Protein AF-A0A840UKW1-F1 (afdb_monomer)

Sequence (97 aa):
MKKIFAFVTAVTLSTSALAGNVSNDMDNAGTDLKDKIALEKIVNDDRLQYLHKEMTNYGFSESGMDARLQMMSKEGEAYHNALDRLEASKKEDISGT

Foldseek 3Di:
DDDDDDDDDDDDDDDDDDPDDDDDPDPPVVVVVVVLVVLVVLLPPPLLVVLVCQLVVPVPDPSNVVSVVVLPDPSNVSNVVSVVVVVVVVVVVVVVD

Secondary structure (DSSP, 8-state):
-----------------------S-TTTHHHHHHHHHHHHHHHT-HHHHHHHHHHHHSTTSHHHHHHHHHHTSHHHHHHHHHHHHHHHHHHHHHH--

Radius of gyration: 21.15 Å; Cα contacts (8 Å, |Δi|>4): 47; chains: 1; bounding box: 40×30×70 Å

Organism: NCBI:txid643747

Mean predicted aligned error: 14.92 Å

Solvent-accessible surface area (backbone atoms only — not comparable to full-atom values): 5991 Å² total; per-residue (Å²): 142,83,89,88,83,85,81,89,81,85,82,83,81,80,86,79,86,83,88,72,86,81,75,92,63,77,80,64,51,61,56,56,51,52,52,49,53,53,35,51,55,52,58,66,32,67,66,62,47,48,30,52,49,38,20,67,76,32,56,86,41,72,67,8,45,51,24,42,58,57,39,71,34,74,68,31,47,50,33,53,53,34,50,54,50,51,54,50,54,53,52,53,65,68,73,75,113

pLDDT: mean 76.8, std 18.65, range [39.28, 97.19]

Structure (mmCIF, N/CA/C/O backbone):
data_AF-A0A840UKW1-F1
#
_entry.id   AF-A0A840UKW1-F1
#
loop_
_atom_site.group_PDB
_atom_site.id
_atom_site.type_symbol
_atom_site.label_atom_id
_atom_site.label_alt_id
_atom_site.label_comp_id
_atom_site.label_asym_id
_atom_site.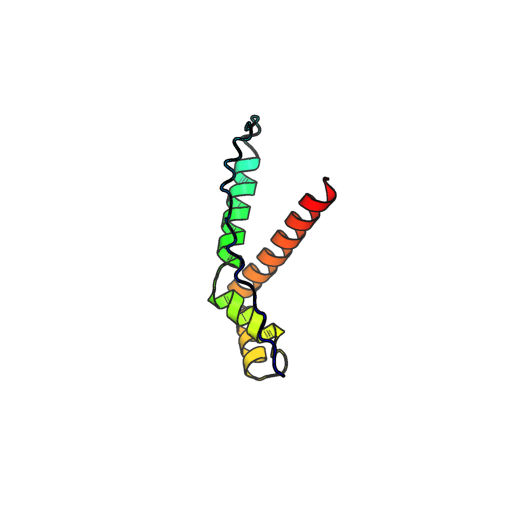label_entity_id
_atom_site.label_seq_id
_atom_site.pdbx_PDB_ins_code
_atom_site.Cartn_x
_atom_site.Cartn_y
_atom_site.Cartn_z
_atom_site.occupancy
_atom_site.B_iso_or_equiv
_atom_site.auth_seq_id
_atom_site.auth_comp_id
_atom_site.auth_asym_id
_atom_site.auth_atom_id
_atom_site.pdbx_PDB_model_num
ATOM 1 N N . MET A 1 1 ? -25.329 12.513 -43.826 1.00 48.09 1 MET A N 1
ATOM 2 C CA . MET A 1 1 ? -26.001 12.648 -42.514 1.00 48.09 1 MET A CA 1
ATOM 3 C C . MET A 1 1 ? -25.018 12.288 -41.411 1.00 48.09 1 MET A C 1
ATOM 5 O O . MET A 1 1 ? -24.515 11.176 -41.432 1.00 48.09 1 MET A O 1
ATOM 9 N N . LYS A 1 2 ? -24.740 13.194 -40.471 1.00 47.88 2 LYS A N 1
ATOM 10 C CA . LYS A 1 2 ? -24.062 12.881 -39.203 1.00 47.88 2 LYS A CA 1
ATOM 11 C C . LYS A 1 2 ? -24.730 13.724 -38.118 1.00 47.88 2 LYS A C 1
ATOM 13 O O . LYS A 1 2 ? -24.631 14.944 -38.151 1.00 47.88 2 LYS A O 1
ATOM 18 N N . LYS A 1 3 ? -25.496 13.077 -37.238 1.00 60.97 3 LYS A N 1
ATOM 19 C CA . LYS A 1 3 ? -26.131 13.720 -36.082 1.00 60.97 3 LYS A CA 1
ATOM 20 C C . LYS A 1 3 ? -25.139 13.656 -34.927 1.00 60.97 3 LYS A C 1
ATOM 22 O O . LYS A 1 3 ? -24.717 12.563 -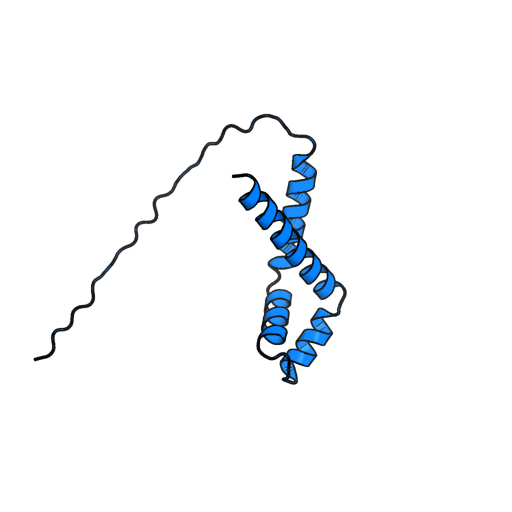34.566 1.00 60.97 3 LYS A O 1
ATOM 27 N N . ILE A 1 4 ? -24.759 14.808 -34.390 1.00 63.00 4 ILE A N 1
ATOM 28 C CA . ILE A 1 4 ? -23.943 14.894 -33.181 1.00 63.00 4 ILE A CA 1
ATOM 29 C C . ILE A 1 4 ? -24.916 15.181 -32.047 1.00 63.00 4 ILE A C 1
ATOM 31 O O . ILE A 1 4 ? -25.510 16.254 -31.994 1.00 63.00 4 ILE A O 1
ATOM 35 N N . PHE A 1 5 ? -25.103 14.202 -31.174 1.00 64.69 5 PHE A N 1
ATOM 36 C CA . PHE A 1 5 ? -25.712 14.410 -29.871 1.00 64.69 5 PHE A CA 1
ATOM 37 C C . PHE A 1 5 ? -24.655 14.072 -28.833 1.00 64.69 5 PHE A C 1
ATOM 39 O O . PHE A 1 5 ? -24.188 12.938 -28.787 1.00 64.69 5 PHE A O 1
ATOM 46 N N . ALA A 1 6 ? -24.296 15.043 -28.001 1.00 57.59 6 ALA A N 1
ATOM 47 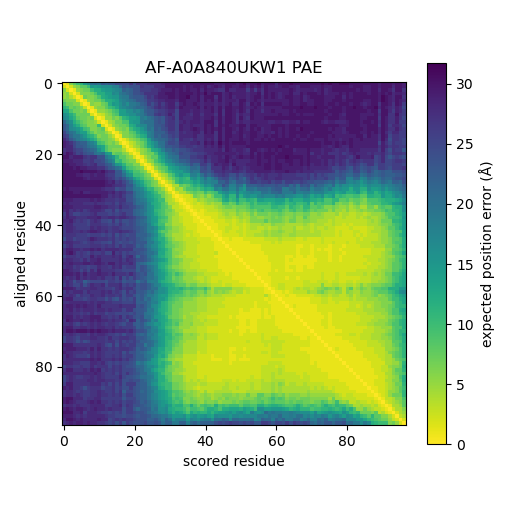C CA . ALA A 1 6 ? -23.762 14.758 -26.682 1.00 57.59 6 ALA A CA 1
ATOM 48 C C . ALA A 1 6 ? -24.204 15.863 -25.721 1.00 57.59 6 ALA A C 1
ATOM 50 O O . ALA A 1 6 ? -24.159 17.052 -26.026 1.00 57.59 6 ALA A O 1
ATOM 51 N N . PHE A 1 7 ? -24.736 15.387 -24.608 1.00 60.97 7 PHE A N 1
ATOM 52 C CA . PHE A 1 7 ? -25.642 16.008 -23.658 1.00 60.97 7 PHE A CA 1
ATOM 53 C C . PHE A 1 7 ? -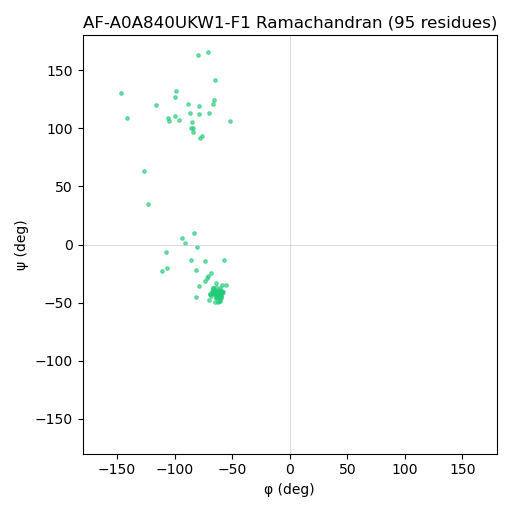24.821 16.524 -22.469 1.00 60.97 7 PHE A C 1
ATOM 55 O O . PHE A 1 7 ? -23.968 15.800 -21.960 1.00 60.97 7 PHE A O 1
ATOM 62 N N . VAL A 1 8 ? -25.037 17.771 -22.046 1.00 61.91 8 VAL A N 1
ATOM 63 C CA . VAL A 1 8 ? -24.348 18.356 -20.884 1.00 61.91 8 VAL A CA 1
ATOM 64 C C . VAL A 1 8 ? -25.135 18.000 -19.628 1.00 61.91 8 VAL A C 1
ATOM 66 O O . VAL A 1 8 ? -26.252 18.476 -19.447 1.0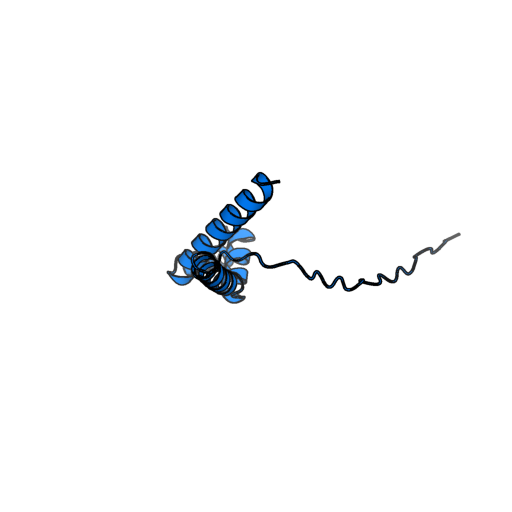0 61.91 8 VAL A O 1
ATOM 69 N N . THR A 1 9 ? -24.557 17.185 -18.749 1.00 63.31 9 THR A N 1
ATOM 70 C CA . THR A 1 9 ? -25.125 16.901 -17.425 1.00 63.31 9 THR A CA 1
ATOM 71 C C . THR A 1 9 ? -24.339 17.643 -16.355 1.00 63.31 9 THR A C 1
ATOM 73 O O . THR A 1 9 ? -23.218 17.260 -16.026 1.00 63.31 9 THR A O 1
ATOM 76 N N . ALA A 1 10 ? -24.931 18.701 -15.802 1.00 64.25 10 ALA A N 1
ATOM 77 C CA . ALA A 1 10 ? -24.458 19.316 -14.569 1.00 64.25 10 ALA A CA 1
ATOM 78 C C . ALA A 1 10 ? -24.936 18.466 -13.383 1.00 64.25 10 ALA A C 1
ATOM 80 O O . ALA A 1 10 ? -26.138 18.280 -13.200 1.00 64.25 10 ALA A O 1
ATOM 81 N N . VAL A 1 11 ? -24.000 17.931 -12.598 1.00 64.88 11 VAL A N 1
ATOM 82 C CA . VAL A 1 11 ? -24.305 17.211 -11.356 1.00 64.88 11 VAL A CA 1
ATOM 83 C C . VAL A 1 11 ? -24.160 18.189 -10.195 1.00 64.88 11 VAL A C 1
ATOM 85 O O . VAL A 1 11 ? -23.053 18.576 -9.829 1.00 64.88 11 VAL A O 1
ATOM 88 N N . THR A 1 12 ? -25.286 18.607 -9.626 1.00 61.00 12 THR A N 1
ATOM 89 C CA . THR A 1 12 ? -25.350 19.338 -8.357 1.00 61.00 12 THR A CA 1
ATOM 90 C C . THR A 1 12 ? -25.201 18.333 -7.217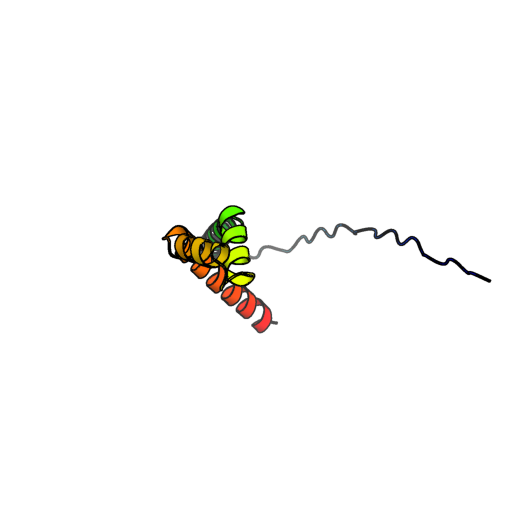 1.00 61.00 12 THR A C 1
ATOM 92 O O . THR A 1 12 ? -26.078 17.498 -7.011 1.00 61.00 12 THR A O 1
ATOM 95 N N . LEU A 1 13 ? -24.097 18.391 -6.471 1.00 59.94 13 LEU A N 1
ATOM 96 C CA . LEU A 1 13 ? -23.930 17.598 -5.252 1.00 59.94 13 LEU A CA 1
ATOM 97 C C . LEU A 1 13 ? -24.568 18.357 -4.083 1.00 59.94 13 LEU A C 1
ATOM 99 O O . LEU A 1 13 ? -24.039 19.366 -3.619 1.00 59.94 13 LEU A O 1
ATOM 103 N N . SER A 1 14 ? -25.737 17.893 -3.641 1.00 53.56 14 SER A N 1
ATOM 104 C CA . SER A 1 14 ? -26.414 18.384 -2.441 1.00 53.56 14 SER A CA 1
ATOM 105 C C . SER A 1 14 ? -25.604 18.050 -1.188 1.00 53.56 14 SER A C 1
ATOM 107 O O . SER A 1 14 ? -25.310 16.889 -0.907 1.00 53.56 14 SER A O 1
ATOM 109 N N . THR A 1 15 ? -25.279 19.075 -0.408 1.00 57.44 15 THR A N 1
ATOM 110 C CA . THR A 1 15 ? -24.746 18.949 0.948 1.00 57.44 15 THR A CA 1
ATOM 111 C C . THR A 1 15 ? -25.809 18.361 1.872 1.00 57.44 15 THR A C 1
ATOM 113 O O . THR A 1 15 ? -26.882 18.933 2.050 1.00 57.44 15 THR A O 1
ATOM 116 N N . SER A 1 16 ? -25.502 17.218 2.483 1.00 59.72 16 SER A N 1
ATOM 117 C CA . SER A 1 16 ? -26.300 16.642 3.567 1.00 59.72 16 SER A CA 1
ATOM 118 C C . SER A 1 16 ? -25.546 16.859 4.875 1.00 59.72 16 SER A C 1
ATOM 120 O O . SER A 1 16 ? -24.509 16.239 5.098 1.00 59.72 16 SER A O 1
ATOM 122 N N . ALA A 1 17 ? -26.037 17.756 5.730 1.00 60.12 17 ALA A N 1
ATOM 123 C CA . ALA A 1 17 ? -25.589 17.846 7.116 1.00 60.12 17 ALA A CA 1
ATOM 124 C C . ALA A 1 17 ? -26.414 16.851 7.940 1.00 60.12 17 ALA A C 1
ATOM 126 O O . ALA A 1 17 ? -27.568 17.117 8.273 1.00 60.12 17 ALA A O 1
ATOM 127 N N . LEU A 1 18 ? -25.836 15.685 8.227 1.00 52.75 18 LEU A N 1
ATOM 128 C CA . LEU A 1 18 ? -26.427 14.716 9.142 1.00 52.75 18 LEU A CA 1
ATOM 129 C C . LEU A 1 18 ? -26.038 15.092 10.578 1.00 52.75 18 LEU A C 1
ATOM 131 O O . LEU A 1 18 ? -24.930 14.811 11.026 1.00 52.75 18 LEU A O 1
ATOM 135 N N . ALA A 1 19 ? -26.959 15.738 11.292 1.00 57.38 19 ALA A N 1
ATOM 136 C CA . ALA A 1 19 ? -26.910 15.854 12.744 1.00 57.38 19 ALA A CA 1
ATOM 137 C C . ALA A 1 19 ? -27.538 14.588 13.347 1.00 57.38 19 ALA A C 1
ATOM 139 O O . ALA A 1 19 ? -28.759 14.458 13.416 1.00 57.38 19 ALA A O 1
ATOM 140 N N . GLY A 1 20 ? -26.689 13.631 13.721 1.00 39.28 20 GLY A N 1
ATOM 141 C CA . GLY A 1 20 ? -27.068 12.422 14.447 1.00 39.28 20 GLY A CA 1
ATOM 142 C C . GLY A 1 20 ? -26.761 12.570 15.935 1.00 39.28 20 GLY A C 1
ATOM 143 O O . GLY A 1 20 ? -25.647 12.911 16.318 1.00 39.28 20 GLY A O 1
ATOM 144 N N . ASN A 1 21 ? -27.774 12.324 16.759 1.00 50.19 21 ASN A N 1
ATOM 145 C CA . ASN A 1 21 ? -27.728 12.234 18.214 1.00 50.19 21 ASN A CA 1
ATOM 146 C C . ASN A 1 21 ? -26.634 11.249 18.678 1.00 50.19 21 ASN A C 1
ATOM 148 O O . ASN A 1 21 ? -26.813 10.037 18.564 1.00 50.19 21 ASN A O 1
ATOM 152 N N . VAL A 1 22 ? -25.520 11.756 19.211 1.00 50.66 22 VAL A N 1
ATOM 153 C CA . VAL A 1 22 ? -24.508 10.929 19.883 1.00 50.66 22 VAL A CA 1
ATOM 154 C C . VAL A 1 22 ? -25.024 10.538 21.265 1.00 50.66 22 VAL A C 1
ATOM 156 O O . VAL A 1 22 ? -24.904 11.283 22.235 1.00 50.66 22 VAL A O 1
ATOM 159 N N . SER A 1 23 ? -25.650 9.361 21.326 1.00 44.91 23 SER A N 1
ATOM 160 C CA . SER A 1 23 ? -25.863 8.651 22.583 1.00 44.91 23 SER A CA 1
ATOM 161 C C . SER A 1 23 ? -24.519 8.233 23.175 1.00 44.91 23 SER A C 1
ATOM 163 O O . SER A 1 23 ? -23.564 7.891 22.481 1.00 44.91 23 SER A O 1
ATOM 165 N N . ASN A 1 24 ? -24.481 8.342 24.491 1.00 53.81 24 ASN A N 1
ATOM 166 C CA . ASN A 1 24 ? -23.325 8.314 25.359 1.00 53.81 24 ASN A CA 1
ATOM 167 C C . ASN A 1 24 ? -22.802 6.880 25.584 1.00 53.81 24 ASN A C 1
ATOM 169 O O . ASN A 1 24 ? -23.215 6.232 26.540 1.00 53.81 24 ASN A O 1
ATOM 173 N N . ASP A 1 25 ? -21.855 6.444 24.750 1.00 46.19 25 ASP A N 1
ATOM 174 C CA . ASP A 1 25 ? -20.983 5.268 24.950 1.00 46.19 25 ASP A CA 1
ATOM 175 C C . ASP A 1 25 ? -19.509 5.702 24.790 1.00 46.19 25 ASP A C 1
ATOM 177 O O . ASP A 1 25 ? -18.808 5.350 23.840 1.00 46.19 25 ASP A O 1
ATOM 181 N N . MET A 1 26 ? -19.046 6.587 25.680 1.00 50.03 26 MET A N 1
ATOM 182 C CA . MET A 1 26 ? -17.841 7.402 25.449 1.00 50.03 26 MET A CA 1
ATOM 183 C C . MET A 1 26 ? -16.524 6.819 25.991 1.00 50.03 26 MET A C 1
ATOM 185 O O . MET A 1 26 ? -15.494 7.475 25.868 1.00 50.03 26 MET A O 1
ATOM 189 N N . ASP A 1 27 ? -16.509 5.590 26.517 1.00 45.28 27 ASP A N 1
ATOM 190 C CA .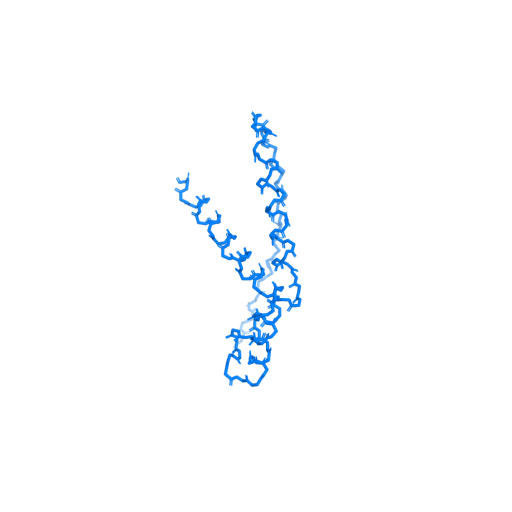 ASP A 1 27 ? -15.284 5.029 27.117 1.00 45.28 27 ASP A CA 1
ATOM 191 C C . ASP A 1 27 ? -14.594 3.938 26.275 1.00 45.28 27 ASP A C 1
ATOM 193 O O . ASP A 1 27 ? -13.390 3.745 26.419 1.00 45.28 27 ASP A O 1
ATOM 197 N N . ASN A 1 28 ? -15.290 3.284 25.330 1.00 47.31 28 ASN A N 1
ATOM 198 C CA . ASN A 1 28 ? -14.693 2.257 24.448 1.00 47.31 28 ASN A CA 1
ATOM 199 C C . ASN A 1 28 ? -14.578 2.696 22.970 1.00 47.31 28 ASN A C 1
ATOM 201 O O . ASN A 1 28 ? -13.721 2.222 22.228 1.00 47.31 28 ASN A O 1
ATOM 205 N N . ALA A 1 29 ? -15.385 3.672 22.537 1.00 49.03 29 ALA A N 1
ATOM 206 C CA . ALA A 1 29 ? -15.284 4.251 21.194 1.00 49.03 29 ALA A CA 1
ATOM 207 C C . ALA A 1 29 ? -13.990 5.067 20.992 1.00 49.03 29 ALA A C 1
ATOM 209 O O . ALA A 1 29 ? -13.515 5.228 19.870 1.00 49.03 29 ALA A O 1
ATOM 210 N N . GLY A 1 30 ? -13.395 5.580 22.076 1.00 50.91 30 GLY A N 1
ATOM 211 C CA . GLY A 1 30 ? -12.186 6.405 22.018 1.00 50.91 30 GLY A CA 1
ATOM 212 C C . GLY A 1 30 ? -10.913 5.634 21.652 1.00 50.91 30 GLY A C 1
ATOM 213 O O . GLY A 1 30 ? -9.997 6.230 21.085 1.00 50.91 30 GLY A O 1
ATOM 214 N N . THR A 1 31 ? -10.840 4.336 21.956 1.00 55.25 31 THR A N 1
ATOM 215 C CA . THR A 1 31 ? -9.747 3.442 21.536 1.00 55.25 31 THR A CA 1
ATOM 216 C C . THR A 1 31 ? -9.954 2.957 20.106 1.00 55.25 31 THR A C 1
ATOM 218 O O . THR A 1 31 ? -9.036 3.080 19.301 1.00 55.25 31 THR A O 1
ATOM 221 N N . ASP A 1 32 ? -11.174 2.540 19.753 1.00 60.09 32 ASP A N 1
ATOM 222 C CA . ASP A 1 32 ? -11.513 2.077 18.398 1.00 60.09 32 ASP A CA 1
ATOM 223 C C . ASP A 1 32 ? -11.334 3.185 17.344 1.00 60.09 32 ASP A C 1
ATOM 225 O O . ASP A 1 32 ? -10.759 2.965 16.280 1.00 60.09 32 ASP A O 1
ATOM 229 N N . LEU A 1 33 ? -11.732 4.422 17.667 1.00 62.34 33 LEU A N 1
ATOM 230 C CA . LEU A 1 33 ? -11.563 5.569 16.774 1.00 62.34 33 LEU A CA 1
ATOM 231 C C . LEU A 1 33 ? -10.087 5.948 16.586 1.00 62.34 33 LEU A C 1
ATOM 233 O O . LEU A 1 33 ? -9.671 6.277 15.478 1.00 62.34 33 LEU A O 1
ATOM 237 N N . LYS A 1 34 ? -9.279 5.907 17.653 1.00 69.12 34 LYS A N 1
ATOM 238 C CA . LYS A 1 34 ? -7.836 6.191 17.565 1.00 69.12 34 LYS A CA 1
ATOM 239 C C . LYS A 1 34 ? -7.108 5.128 16.751 1.00 69.12 34 LYS A C 1
ATOM 241 O O . LYS A 1 34 ? -6.250 5.480 15.942 1.00 69.12 34 LYS A O 1
ATOM 246 N N . ASP A 1 35 ? -7.485 3.867 16.928 1.00 74.38 35 ASP A N 1
ATOM 247 C CA . ASP A 1 35 ? -6.937 2.752 16.166 1.00 74.38 35 ASP A CA 1
ATOM 248 C C . ASP A 1 35 ? -7.341 2.846 14.689 1.00 74.38 35 ASP A C 1
ATOM 250 O O . ASP A 1 35 ? -6.482 2.699 13.820 1.00 74.38 35 ASP A O 1
ATOM 254 N N . LYS A 1 36 ? -8.596 3.207 14.384 1.00 75.62 36 LYS A N 1
ATOM 255 C CA . LYS A 1 36 ? -9.061 3.488 13.013 1.00 75.62 36 LYS A CA 1
ATOM 256 C C . LYS A 1 36 ? -8.297 4.636 12.356 1.00 75.62 36 LYS A C 1
ATOM 258 O O . LYS A 1 36 ? -7.830 4.479 11.234 1.00 75.62 36 LYS A O 1
ATOM 263 N N . ILE A 1 37 ? -8.086 5.751 13.058 1.00 78.50 37 ILE A N 1
ATOM 264 C CA . ILE A 1 37 ? -7.303 6.887 12.537 1.00 78.50 37 ILE A CA 1
ATOM 265 C C . ILE A 1 37 ? -5.846 6.476 12.270 1.00 78.50 37 ILE A C 1
ATOM 267 O O . ILE A 1 37 ? -5.256 6.877 11.264 1.00 78.50 37 ILE A O 1
ATOM 271 N N . ALA A 1 38 ? -5.245 5.676 13.155 1.00 80.75 38 ALA A N 1
ATOM 272 C CA . ALA A 1 38 ? -3.888 5.173 12.963 1.00 80.75 38 ALA A CA 1
ATOM 273 C C . ALA A 1 38 ? -3.793 4.214 11.761 1.00 80.75 38 ALA A C 1
ATOM 275 O O . ALA A 1 38 ? -2.855 4.324 10.972 1.00 80.75 38 ALA A O 1
ATOM 276 N N . LEU A 1 39 ? -4.778 3.326 11.591 1.00 84.00 39 LEU A N 1
ATOM 277 C CA . LEU A 1 39 ? -4.901 2.418 10.446 1.00 84.00 39 LEU A CA 1
ATOM 278 C C . LEU A 1 39 ? -5.065 3.187 9.130 1.00 84.00 39 LEU A C 1
ATOM 280 O O . LEU A 1 39 ? -4.315 2.949 8.186 1.00 84.00 39 LEU A O 1
ATOM 284 N N . GLU A 1 40 ? -5.984 4.154 9.078 1.00 84.19 40 GLU A N 1
ATOM 285 C CA . GLU A 1 40 ? -6.198 4.996 7.897 1.00 84.19 40 GLU A CA 1
ATOM 286 C C . GLU A 1 40 ? -4.947 5.785 7.524 1.00 84.19 40 GLU A C 1
ATOM 288 O O . GLU A 1 40 ? -4.647 5.940 6.344 1.00 84.19 40 GLU A O 1
ATOM 293 N N . LYS A 1 41 ? -4.184 6.267 8.509 1.00 88.88 41 LYS A N 1
ATOM 294 C CA . LYS A 1 41 ? -2.928 6.969 8.241 1.00 88.88 41 LYS A CA 1
ATOM 295 C C . LYS A 1 41 ? -1.889 6.061 7.580 1.00 88.88 41 LYS A C 1
ATOM 297 O O . LYS A 1 41 ? -1.172 6.523 6.701 1.00 88.88 41 LYS A O 1
ATOM 302 N N . ILE A 1 42 ? -1.799 4.801 8.007 1.00 87.25 42 ILE A N 1
ATOM 303 C CA . ILE A 1 42 ? -0.877 3.818 7.419 1.00 87.25 42 ILE A CA 1
ATOM 304 C C . ILE A 1 42 ? -1.323 3.468 5.996 1.00 87.25 42 ILE A C 1
ATOM 306 O O . ILE A 1 42 ? -0.503 3.439 5.084 1.00 87.25 42 ILE A O 1
ATOM 310 N N . VAL A 1 43 ? -2.621 3.236 5.791 1.00 90.44 43 VAL A N 1
ATOM 311 C CA . VAL A 1 43 ? -3.167 2.834 4.486 1.00 90.44 43 VAL A CA 1
ATOM 312 C C . VAL A 1 43 ? -3.167 3.980 3.470 1.00 90.44 43 VAL A C 1
ATOM 314 O O . VAL A 1 43 ? -3.006 3.737 2.279 1.00 90.44 43 VAL A O 1
ATOM 317 N N . ASN A 1 44 ? -3.269 5.230 3.922 1.00 92.00 44 ASN A N 1
ATOM 318 C CA . ASN A 1 44 ? -3.162 6.411 3.061 1.00 92.00 44 ASN A CA 1
ATOM 319 C C . ASN A 1 44 ? -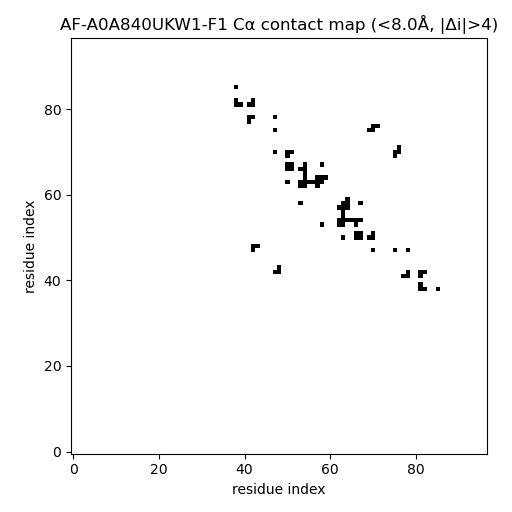1.713 6.843 2.772 1.00 92.00 44 ASN A C 1
ATOM 321 O O . ASN A 1 44 ? -1.502 7.916 2.212 1.00 92.00 44 ASN A O 1
ATOM 325 N N . ASP A 1 45 ? -0.702 6.044 3.118 1.00 94.31 45 ASP A N 1
ATOM 326 C CA . ASP A 1 45 ? 0.672 6.330 2.707 1.00 94.31 45 ASP A CA 1
ATOM 327 C C . ASP A 1 45 ? 0.831 6.111 1.190 1.00 94.31 45 ASP A C 1
ATOM 329 O O . ASP A 1 45 ? 0.722 4.991 0.685 1.00 94.31 45 ASP A O 1
ATOM 333 N N . ASP A 1 46 ? 1.070 7.195 0.447 1.00 94.69 46 ASP A N 1
ATOM 334 C CA . ASP A 1 46 ? 1.167 7.177 -1.020 1.00 94.69 46 ASP A CA 1
ATOM 335 C C . ASP A 1 46 ? 2.270 6.242 -1.531 1.00 94.69 46 ASP A C 1
ATOM 337 O O . ASP A 1 46 ? 2.121 5.602 -2.578 1.00 94.69 46 ASP A O 1
ATOM 341 N N . ARG A 1 47 ? 3.386 6.137 -0.799 1.00 96.25 47 ARG A N 1
ATOM 342 C CA . ARG A 1 47 ? 4.504 5.279 -1.192 1.00 96.25 47 ARG A CA 1
ATOM 343 C C . ARG A 1 47 ? 4.117 3.815 -1.037 1.00 96.25 47 ARG A C 1
ATOM 345 O O . ARG A 1 47 ? 4.358 3.034 -1.956 1.00 96.25 47 ARG A O 1
ATOM 352 N N . LEU A 1 48 ? 3.528 3.435 0.095 1.00 95.88 48 LEU A N 1
ATOM 353 C CA . LEU A 1 48 ? 3.119 2.047 0.336 1.00 95.88 48 LEU A CA 1
ATOM 354 C C . LEU A 1 48 ? 1.982 1.626 -0.604 1.00 95.88 48 LEU A C 1
ATOM 356 O O . LEU A 1 48 ? 2.020 0.521 -1.146 1.00 95.88 48 LEU A O 1
ATOM 360 N N . GLN A 1 49 ? 1.042 2.526 -0.903 1.00 96.12 49 GLN A N 1
ATOM 361 C CA . GLN A 1 49 ? 0.015 2.300 -1.925 1.00 96.12 49 GLN A CA 1
ATOM 362 C C . GLN A 1 49 ? 0.621 2.073 -3.313 1.00 96.12 49 GLN A C 1
ATOM 364 O O . GLN A 1 49 ? 0.226 1.145 -4.025 1.00 96.12 49 GLN A O 1
ATOM 369 N N . TYR A 1 50 ? 1.595 2.901 -3.704 1.00 96.19 50 TYR A N 1
ATOM 370 C CA . TYR A 1 50 ? 2.292 2.748 -4.976 1.00 96.19 50 TYR A CA 1
ATOM 371 C C . TYR A 1 50 ? 3.023 1.405 -5.056 1.00 96.19 50 TYR A C 1
ATOM 373 O O . TYR A 1 50 ? 2.844 0.673 -6.027 1.00 96.19 50 TYR A O 1
ATOM 381 N N . LEU A 1 51 ? 3.791 1.045 -4.024 1.00 96.81 51 LEU A N 1
ATOM 382 C CA . LEU A 1 51 ? 4.523 -0.223 -3.972 1.00 96.81 51 LEU A CA 1
ATOM 383 C C . LEU A 1 51 ? 3.577 -1.428 -4.009 1.00 96.81 51 LEU A C 1
ATOM 385 O O . LEU A 1 51 ? 3.809 -2.376 -4.758 1.00 96.81 51 LEU A O 1
ATOM 389 N N . HIS A 1 52 ? 2.475 -1.377 -3.260 1.00 96.12 52 HIS A N 1
ATOM 390 C CA . HIS A 1 52 ? 1.454 -2.417 -3.295 1.00 96.12 52 HIS A CA 1
ATOM 391 C C . HIS A 1 52 ? 0.854 -2.571 -4.700 1.00 96.12 52 HIS A C 1
ATOM 393 O O . HIS A 1 52 ? 0.713 -3.685 -5.205 1.00 96.12 52 HIS A O 1
ATOM 399 N N . LYS A 1 53 ? 0.537 -1.454 -5.363 1.00 96.12 53 LYS A N 1
ATOM 400 C CA . LYS A 1 53 ? 0.015 -1.445 -6.733 1.00 96.12 53 LYS A CA 1
ATOM 401 C C . LYS A 1 53 ? 1.029 -1.989 -7.738 1.00 96.12 53 LYS A C 1
ATOM 403 O O . LYS A 1 53 ? 0.641 -2.743 -8.626 1.00 96.12 53 LYS A O 1
ATOM 408 N N . GLU A 1 54 ? 2.299 -1.624 -7.604 1.00 97.00 54 GLU A N 1
ATOM 409 C CA . GLU A 1 54 ? 3.380 -2.081 -8.480 1.00 97.00 54 GLU A CA 1
ATOM 410 C C . GLU A 1 54 ? 3.584 -3.595 -8.352 1.00 97.00 54 GLU A C 1
ATOM 412 O O . GLU A 1 54 ? 3.609 -4.307 -9.355 1.00 97.00 54 GLU A O 1
ATOM 417 N N . MET A 1 55 ? 3.615 -4.106 -7.118 1.00 95.19 55 MET A N 1
ATOM 418 C CA . MET A 1 55 ? 3.652 -5.541 -6.836 1.00 95.19 55 MET A CA 1
ATOM 419 C C . MET A 1 55 ? 2.427 -6.274 -7.407 1.00 95.19 55 MET A C 1
ATOM 421 O O . MET A 1 55 ? 2.579 -7.342 -7.995 1.00 95.19 55 MET A O 1
ATOM 425 N N . THR A 1 56 ? 1.217 -5.729 -7.251 1.00 94.56 56 THR A N 1
ATOM 426 C CA . THR A 1 56 ? -0.014 -6.371 -7.743 1.00 94.56 56 THR A CA 1
ATOM 427 C C . THR A 1 56 ? -0.093 -6.370 -9.269 1.00 94.56 56 THR A C 1
ATOM 429 O O . THR A 1 56 ? -0.444 -7.384 -9.871 1.00 94.56 56 THR A O 1
ATOM 432 N N . ASN A 1 57 ? 0.258 -5.257 -9.915 1.00 95.62 57 ASN A N 1
ATOM 433 C CA . ASN A 1 57 ? 0.147 -5.118 -11.367 1.00 95.62 57 ASN A CA 1
ATOM 434 C C . ASN A 1 57 ? 1.293 -5.798 -12.117 1.00 95.62 57 ASN A C 1
ATOM 436 O O . ASN A 1 57 ? 1.080 -6.347 -13.197 1.00 95.62 57 ASN A O 1
ATOM 440 N N . TYR A 1 58 ? 2.501 -5.758 -11.557 1.00 95.44 58 TYR A N 1
ATOM 441 C CA . TYR A 1 58 ? 3.713 -6.225 -12.217 1.00 95.44 58 TYR A CA 1
ATOM 442 C C . TYR A 1 58 ? 4.444 -7.294 -11.403 1.00 95.44 58 TYR A C 1
ATOM 444 O O . TYR A 1 58 ? 5.662 -7.382 -11.450 1.00 95.44 58 TYR A O 1
ATOM 452 N N . GLY A 1 59 ? 3.728 -8.159 -10.683 1.00 89.44 59 GLY A N 1
ATOM 453 C CA . GLY A 1 59 ? 4.325 -9.116 -9.738 1.00 89.44 59 GLY A CA 1
ATOM 454 C C . GLY A 1 59 ? 5.370 -10.098 -10.297 1.00 89.44 59 GLY A C 1
ATOM 455 O O . GLY A 1 59 ? 6.077 -10.729 -9.514 1.00 89.44 59 GLY A O 1
ATOM 456 N N . PHE A 1 60 ? 5.491 -10.222 -11.624 1.00 92.31 60 PHE A N 1
ATOM 457 C CA . PHE A 1 60 ? 6.530 -11.014 -12.298 1.00 92.31 60 PHE A CA 1
ATOM 458 C C . PHE A 1 60 ? 7.615 -10.171 -12.987 1.00 92.31 60 PHE A C 1
ATOM 460 O O . PHE A 1 60 ? 8.573 -10.740 -13.509 1.00 92.31 60 PHE A O 1
ATOM 467 N N . SER A 1 61 ? 7.472 -8.844 -13.030 1.00 96.56 61 SER A N 1
ATOM 468 C CA . SER A 1 61 ? 8.523 -7.952 -13.514 1.00 96.56 61 SER A CA 1
ATOM 469 C C . SER A 1 61 ? 9.578 -7.738 -12.430 1.00 96.56 61 SER A C 1
ATOM 471 O O . SER A 1 61 ? 9.341 -7.952 -11.240 1.00 96.56 61 SER A O 1
ATOM 473 N N . GLU A 1 62 ? 10.737 -7.239 -12.846 1.00 96.06 62 GLU A N 1
ATOM 474 C CA . GLU A 1 62 ? 11.771 -6.775 -11.923 1.00 96.06 62 GLU A CA 1
ATOM 475 C C . GLU A 1 62 ? 11.247 -5.669 -10.990 1.00 96.06 62 GLU A C 1
ATOM 477 O O . GLU A 1 62 ? 11.487 -5.723 -9.786 1.00 96.06 62 GLU A O 1
ATOM 482 N N . SER A 1 63 ? 10.447 -4.727 -11.508 1.00 93.69 63 SER A N 1
ATOM 483 C CA . SER A 1 63 ? 9.874 -3.637 -10.706 1.00 93.69 63 SER A CA 1
ATOM 484 C C . SER A 1 63 ? 8.872 -4.125 -9.658 1.00 93.69 63 SER A C 1
ATOM 486 O O . SER A 1 63 ? 8.901 -3.656 -8.523 1.00 93.69 63 SER A O 1
ATOM 488 N N . GLY A 1 64 ? 8.019 -5.101 -9.983 1.00 96.81 64 GLY A N 1
ATOM 489 C CA . GLY A 1 64 ? 7.087 -5.673 -9.013 1.00 96.81 64 GLY A CA 1
ATOM 490 C C . GLY A 1 64 ? 7.773 -6.582 -7.995 1.00 96.81 64 GLY A C 1
ATOM 491 O O . GLY A 1 64 ? 7.345 -6.626 -6.842 1.00 96.81 64 GLY A O 1
ATOM 492 N N . MET A 1 65 ? 8.861 -7.266 -8.374 1.00 96.62 65 MET A N 1
ATOM 493 C CA . MET A 1 65 ? 9.700 -8.005 -7.423 1.00 96.62 65 MET A CA 1
ATOM 494 C C . MET A 1 65 ? 10.428 -7.069 -6.454 1.00 96.62 65 MET A C 1
ATOM 496 O O . MET A 1 65 ? 10.458 -7.353 -5.257 1.00 96.62 65 MET A O 1
ATOM 500 N N . ASP A 1 66 ? 10.958 -5.942 -6.934 1.00 96.62 66 ASP A N 1
ATOM 501 C CA . ASP A 1 66 ? 11.563 -4.926 -6.068 1.00 96.62 66 ASP A CA 1
ATOM 502 C C . ASP A 1 66 ? 10.523 -4.298 -5.130 1.00 96.62 66 ASP A C 1
ATOM 504 O O . ASP A 1 66 ? 10.727 -4.228 -3.916 1.00 96.62 66 ASP A O 1
ATOM 508 N N . ALA A 1 67 ? 9.347 -3.950 -5.658 1.00 97.19 67 ALA A N 1
ATOM 509 C CA . ALA A 1 67 ? 8.249 -3.455 -4.841 1.00 97.19 67 ALA A CA 1
ATOM 510 C C . ALA A 1 67 ? 7.839 -4.470 -3.764 1.00 97.19 67 ALA A C 1
ATOM 512 O O . ALA A 1 67 ? 7.634 -4.100 -2.609 1.00 97.19 67 ALA A O 1
ATOM 513 N N . ARG A 1 68 ? 7.805 -5.765 -4.101 1.00 95.62 68 ARG A N 1
ATOM 514 C CA . ARG A 1 68 ? 7.554 -6.843 -3.139 1.00 95.62 68 ARG A CA 1
ATOM 515 C C . ARG A 1 68 ? 8.616 -6.898 -2.045 1.00 95.62 68 ARG A C 1
ATOM 517 O O . ARG A 1 68 ? 8.252 -7.006 -0.880 1.00 95.62 68 ARG A O 1
ATOM 524 N N . LEU A 1 69 ? 9.901 -6.794 -2.388 1.00 96.12 69 LEU A N 1
ATOM 525 C CA . LEU A 1 69 ? 10.984 -6.746 -1.399 1.00 96.12 69 LEU A CA 1
ATOM 526 C C . LEU A 1 69 ? 10.811 -5.566 -0.436 1.00 96.12 69 LEU A C 1
ATOM 528 O O . LEU A 1 69 ? 10.965 -5.731 0.773 1.00 96.12 69 LEU A O 1
ATOM 532 N N . GLN A 1 70 ? 10.423 -4.396 -0.946 1.00 96.06 70 GLN A N 1
ATOM 533 C CA . GLN A 1 70 ? 10.135 -3.231 -0.107 1.00 96.06 70 GLN A CA 1
ATOM 534 C C . GLN A 1 70 ? 8.889 -3.442 0.774 1.00 96.06 70 GLN A C 1
ATOM 536 O O . GLN A 1 70 ? 8.889 -3.042 1.940 1.00 96.06 70 GLN A O 1
ATOM 541 N N . MET A 1 71 ? 7.857 -4.119 0.263 1.00 95.69 71 MET A N 1
ATOM 542 C CA . MET A 1 71 ? 6.637 -4.452 1.013 1.00 95.69 71 MET A CA 1
ATOM 543 C C . MET A 1 71 ? 6.829 -5.572 2.051 1.00 95.69 71 MET A C 1
ATOM 545 O O . MET A 1 71 ? 5.998 -5.716 2.941 1.00 95.69 71 MET A O 1
ATOM 549 N N . MET A 1 72 ? 7.932 -6.326 1.999 1.00 94.88 72 MET A N 1
ATOM 550 C CA . MET A 1 72 ? 8.330 -7.274 3.056 1.00 94.88 72 MET A CA 1
ATOM 551 C C . MET A 1 72 ? 9.024 -6.592 4.249 1.00 94.88 72 MET A C 1
ATOM 553 O O . MET A 1 72 ? 9.399 -7.253 5.215 1.00 94.88 72 MET A O 1
ATOM 557 N N . SER A 1 73 ? 9.235 -5.275 4.194 1.00 95.75 73 SER A N 1
ATOM 558 C CA . SER A 1 73 ? 9.719 -4.506 5.342 1.00 95.75 73 SER A CA 1
ATOM 559 C C . SER A 1 73 ? 8.648 -4.385 6.432 1.00 95.75 73 SER A C 1
ATOM 561 O O . SER A 1 73 ? 7.462 -4.578 6.179 1.00 95.75 73 SER A O 1
ATOM 563 N N . LYS A 1 74 ? 9.047 -3.973 7.643 1.00 94.69 74 LYS A N 1
ATOM 564 C CA . LYS A 1 74 ? 8.109 -3.743 8.759 1.00 94.69 74 LYS A CA 1
ATOM 565 C C . LYS A 1 74 ? 6.986 -2.759 8.412 1.00 94.69 74 LYS A C 1
ATOM 567 O O . LYS A 1 74 ? 5.872 -2.912 8.897 1.00 94.69 74 LYS A O 1
ATOM 572 N N . GLU A 1 75 ? 7.282 -1.745 7.600 1.00 92.50 75 GLU A N 1
ATOM 573 C CA . GLU A 1 75 ? 6.290 -0.761 7.149 1.00 92.50 75 GLU A CA 1
ATOM 574 C C . GLU A 1 75 ? 5.285 -1.394 6.183 1.00 92.50 75 GLU A C 1
ATOM 576 O O . GLU A 1 75 ? 4.081 -1.190 6.324 1.00 92.50 75 GLU A O 1
ATOM 581 N N . GLY A 1 76 ? 5.766 -2.215 5.246 1.00 95.19 76 GLY A N 1
ATOM 582 C CA . GLY A 1 76 ? 4.907 -2.950 4.321 1.00 95.19 76 GLY A CA 1
A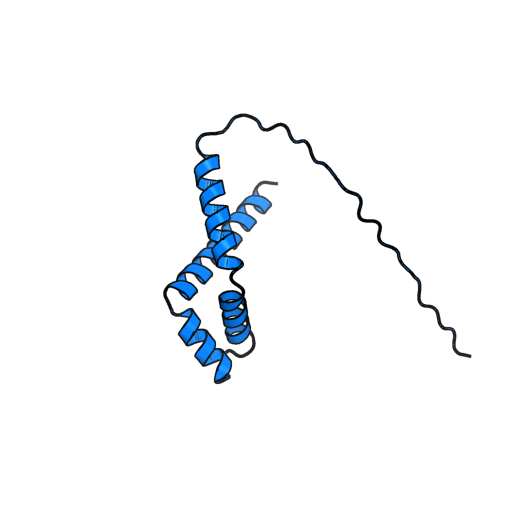TOM 583 C C . GLY A 1 76 ? 4.054 -4.017 5.015 1.00 95.19 76 GLY A C 1
ATOM 584 O O . GLY A 1 76 ? 2.864 -4.127 4.728 1.00 95.19 76 GLY A O 1
ATOM 585 N N . GLU A 1 77 ? 4.608 -4.739 5.995 1.00 94.44 77 GLU A N 1
ATOM 586 C CA . GLU A 1 77 ? 3.841 -5.662 6.844 1.00 94.44 77 GLU A CA 1
ATOM 587 C C . GLU A 1 77 ? 2.749 -4.932 7.635 1.00 94.44 77 GLU A C 1
ATOM 589 O O . GLU A 1 77 ? 1.603 -5.385 7.672 1.00 94.44 77 GLU A O 1
ATOM 594 N N . ALA A 1 78 ? 3.077 -3.784 8.241 1.00 93.81 78 ALA A N 1
ATOM 595 C CA . ALA A 1 78 ? 2.104 -2.965 8.959 1.00 93.81 78 ALA A CA 1
ATOM 596 C C . ALA A 1 78 ? 0.985 -2.473 8.031 1.00 93.81 78 ALA A C 1
ATOM 598 O O . ALA A 1 78 ? -0.180 -2.483 8.421 1.00 93.81 78 ALA A O 1
ATOM 599 N N . TYR A 1 79 ? 1.325 -2.100 6.797 1.00 94.62 79 TYR A N 1
ATOM 600 C CA . TYR A 1 79 ? 0.359 -1.715 5.774 1.00 94.62 79 TYR A CA 1
ATOM 601 C C . TYR A 1 79 ? -0.577 -2.863 5.381 1.00 94.62 79 TYR A C 1
ATOM 603 O O . TYR A 1 79 ? -1.790 -2.671 5.334 1.00 94.62 79 TYR A O 1
ATOM 611 N N . HIS A 1 80 ? -0.048 -4.069 5.160 1.00 94.44 80 HIS A N 1
ATOM 612 C CA . HIS A 1 80 ? -0.871 -5.243 4.860 1.00 94.44 80 HIS A CA 1
ATOM 613 C C . HIS A 1 80 ? -1.809 -5.606 6.016 1.00 94.44 80 HIS A C 1
ATOM 615 O O . HIS A 1 80 ? -3.000 -5.805 5.797 1.00 94.44 80 HIS A O 1
ATOM 621 N N . ASN A 1 81 ? -1.305 -5.598 7.252 1.00 92.50 81 ASN A N 1
ATOM 622 C CA . ASN A 1 81 ? -2.132 -5.818 8.438 1.00 92.50 81 ASN A CA 1
ATOM 623 C C . ASN A 1 81 ? -3.232 -4.750 8.563 1.00 92.50 81 ASN A C 1
ATOM 625 O O . ASN A 1 81 ? -4.378 -5.058 8.892 1.00 92.50 81 ASN A O 1
ATOM 629 N N . ALA A 1 82 ? -2.895 -3.493 8.261 1.00 91.69 82 ALA A N 1
ATOM 630 C CA . ALA A 1 82 ? -3.853 -2.403 8.300 1.00 91.69 82 ALA A CA 1
ATOM 631 C C . ALA A 1 82 ? -4.968 -2.567 7.257 1.00 91.69 82 ALA A C 1
ATOM 633 O O . ALA A 1 82 ? -6.136 -2.360 7.586 1.00 91.69 82 ALA A O 1
ATOM 634 N N . LEU A 1 83 ? -4.629 -2.999 6.038 1.00 90.56 83 LEU A N 1
ATOM 635 C CA . LEU A 1 83 ? -5.613 -3.342 5.011 1.00 90.56 83 LEU A CA 1
ATOM 636 C C . LEU A 1 83 ? -6.535 -4.483 5.456 1.00 90.56 83 LEU A C 1
ATOM 638 O O . LEU A 1 83 ? -7.753 -4.325 5.388 1.00 90.56 83 LEU A O 1
ATOM 642 N N . ASP A 1 84 ? -5.983 -5.582 5.976 1.00 91.44 84 ASP A N 1
ATOM 643 C CA . ASP A 1 84 ? -6.773 -6.732 6.439 1.00 91.44 84 ASP A CA 1
ATOM 644 C C . ASP A 1 84 ? -7.764 -6.331 7.543 1.00 91.44 84 ASP A C 1
ATOM 646 O O . ASP A 1 84 ? -8.927 -6.746 7.542 1.00 91.44 84 ASP A O 1
ATOM 650 N N . ARG A 1 85 ? -7.323 -5.478 8.477 1.00 88.38 85 ARG A N 1
ATOM 651 C CA . ARG A 1 85 ? -8.166 -4.945 9.555 1.00 88.38 85 ARG A CA 1
ATOM 652 C C . ARG A 1 85 ? -9.281 -4.040 9.039 1.00 88.38 85 ARG A C 1
ATOM 654 O O . ARG A 1 85 ? -10.406 -4.169 9.515 1.00 88.38 85 ARG A O 1
ATOM 661 N N . LEU A 1 86 ? -8.997 -3.162 8.074 1.00 86.25 86 LEU A N 1
ATOM 662 C CA . LEU A 1 86 ? -10.020 -2.317 7.445 1.00 86.25 86 LEU A CA 1
ATOM 663 C C . LEU A 1 86 ? -11.040 -3.147 6.658 1.00 86.25 86 LEU A C 1
ATOM 665 O O . LEU A 1 86 ? -12.235 -2.851 6.679 1.00 86.25 86 LEU A O 1
ATOM 669 N N . GLU A 1 87 ? -10.599 -4.197 5.966 1.00 85.88 87 GLU A N 1
ATOM 670 C CA . GLU A 1 87 ? -11.511 -5.104 5.270 1.00 85.88 87 GLU A CA 1
ATOM 671 C C . GLU A 1 87 ? -12.397 -5.888 6.239 1.00 85.88 87 GLU A C 1
ATOM 673 O O . GLU A 1 87 ? -13.582 -6.088 5.961 1.00 85.88 87 GLU A O 1
ATOM 678 N N . ALA A 1 88 ? -11.838 -6.330 7.368 1.00 85.25 88 ALA A N 1
ATOM 679 C CA . ALA A 1 88 ? -12.584 -7.006 8.421 1.00 85.25 88 ALA A CA 1
ATOM 680 C C . ALA A 1 88 ? -13.623 -6.075 9.060 1.00 85.25 88 ALA A C 1
ATOM 682 O O . ALA A 1 88 ? -14.797 -6.436 9.093 1.00 85.25 88 ALA A O 1
ATOM 683 N N . SER A 1 89 ? -13.235 -4.857 9.463 1.00 79.50 89 SER A N 1
ATOM 684 C CA . SER A 1 89 ? -14.176 -3.891 10.047 1.00 79.50 89 SER A CA 1
ATOM 685 C C . SER A 1 89 ? -15.283 -3.525 9.062 1.00 79.50 89 SER A C 1
ATOM 687 O O . SER A 1 89 ? -16.456 -3.501 9.419 1.00 79.50 89 SER A O 1
ATOM 689 N N . LYS A 1 90 ? -14.933 -3.334 7.781 1.00 77.75 90 LYS A N 1
ATOM 690 C CA . LYS A 1 90 ? -15.923 -3.063 6.739 1.00 77.75 90 LYS A CA 1
ATOM 691 C C . LYS A 1 90 ? -16.919 -4.209 6.608 1.00 77.75 90 LYS A C 1
ATOM 693 O O . LYS A 1 90 ? -18.093 -3.922 6.448 1.00 77.75 90 LYS A O 1
ATOM 698 N N . LYS A 1 91 ? -16.484 -5.476 6.667 1.00 75.00 91 LYS A N 1
ATOM 699 C CA . LYS A 1 91 ? -17.369 -6.660 6.605 1.00 75.00 91 LYS A CA 1
ATOM 700 C C . LYS A 1 91 ? -18.324 -6.749 7.797 1.00 75.00 91 LYS A C 1
ATOM 702 O O . LYS A 1 91 ? -19.469 -7.154 7.607 1.00 75.00 91 LYS A O 1
ATOM 707 N N . GLU A 1 92 ? -17.875 -6.371 8.989 1.00 67.12 92 GLU A N 1
ATOM 708 C CA . GLU A 1 92 ? -18.721 -6.329 10.188 1.00 67.12 92 GLU A CA 1
ATOM 709 C C . GLU A 1 92 ? -19.832 -5.277 10.056 1.00 67.12 92 GLU A C 1
ATOM 711 O O . GLU A 1 92 ? -20.993 -5.585 10.325 1.00 67.12 92 GLU A O 1
ATOM 716 N N . ASP A 1 93 ? -19.514 -4.095 9.519 1.00 61.16 93 ASP A N 1
ATOM 717 C CA . ASP A 1 93 ? -20.489 -3.017 9.313 1.00 61.16 93 ASP A CA 1
ATOM 718 C C . ASP A 1 93 ? -21.606 -3.395 8.311 1.00 61.16 93 ASP A C 1
ATOM 720 O O . ASP A 1 93 ? -22.752 -2.984 8.477 1.00 61.16 93 ASP A O 1
ATOM 724 N N . ILE A 1 94 ? -21.308 -4.208 7.286 1.00 60.56 94 ILE A N 1
ATOM 725 C CA . ILE A 1 94 ? -22.302 -4.686 6.289 1.00 60.56 94 ILE A CA 1
ATOM 726 C C . ILE A 1 94 ? -23.126 -5.880 6.780 1.00 60.56 94 ILE A C 1
ATOM 728 O O . ILE A 1 94 ? -24.191 -6.145 6.230 1.00 60.56 94 ILE A O 1
ATOM 732 N N . SER A 1 95 ? -22.632 -6.636 7.763 1.00 56.44 95 SER A N 1
ATOM 733 C CA . SER A 1 95 ? -23.345 -7.792 8.321 1.00 56.44 95 SER A CA 1
ATOM 734 C C . SER A 1 95 ? -24.320 -7.403 9.439 1.00 56.44 95 SER A C 1
ATOM 736 O O . SER A 1 95 ? -25.124 -8.240 9.853 1.00 56.44 95 SER A O 1
ATOM 738 N N . GLY A 1 96 ? -24.222 -6.175 9.957 1.00 53.09 96 GLY A N 1
ATOM 739 C CA . GLY A 1 96 ? -25.047 -5.645 11.047 1.00 53.09 96 GLY A CA 1
ATOM 740 C C . GLY A 1 96 ? -26.327 -4.914 10.615 1.00 53.09 96 GLY A C 1
ATOM 741 O O . GLY A 1 96 ? -27.048 -4.427 11.485 1.00 53.09 96 GLY A O 1
ATOM 742 N N . THR A 1 97 ? -26.612 -4.829 9.310 1.00 47.34 97 THR A N 1
ATOM 743 C CA . THR A 1 97 ? -27.842 -4.252 8.722 1.00 47.34 97 THR A CA 1
ATOM 744 C C . THR A 1 97 ? -28.716 -5.314 8.083 1.00 47.34 97 THR A C 1
ATOM 746 O O . THR A 1 97 ? -29.949 -5.252 8.280 1.00 47.34 97 THR A O 1
#